Protein AF-A0A947C934-F1 (afdb_monomer_lite)

Foldseek 3Di:
DVVVVVVVVVVPDDPVVCVVCVVVVVVVVVVVVVVLCCCLVVVCVVVVHDPLLSVLQSCLQPVALVSSCVVCVVVVVNVSNVVSNVSSVVNVVVVVVVVVVVVVVVCVVVVD

Secondary structure (DSSP, 8-state):
-HHHHHHHHHHTS-HHHHHHHHHHHHHHHHHHHHHHHIIIIIIHHHTT--HHHHHHHHHHHHTHHHHHHHHHHHTT-GGGHHHHHHHHHHHHHHHHHHHHHHHHHHHHHTT-

Sequence (112 aa):
SFYLFFCAVGALINVRMAIVLSPILFVYVMIMMAVHFVTVYGIGRLLRLDIRVLTIASAAAKTGPPSVIALANVHGWRTLVLPGVAMGLLGYAVGNYLGFGAAYVMKAILGQ

pLDDT: mean 93.84, std 4.46, range [62.72, 97.31]

Structure (mmCIF, N/CA/C/O backbone):
data_AF-A0A947C934-F1
#
_entry.id   AF-A0A947C934-F1
#
loop_
_atom_site.group_PDB
_atom_site.id
_atom_site.type_symbol
_atom_site.label_atom_id
_atom_site.label_alt_id
_atom_site.label_comp_id
_atom_site.label_asym_id
_atom_site.label_entity_id
_atom_site.label_seq_id
_atom_site.pdbx_PDB_ins_code
_atom_site.Cartn_x
_atom_site.Cartn_y
_atom_site.Cartn_z
_atom_site.occupancy
_atom_site.B_iso_or_equiv
_atom_site.auth_seq_id
_atom_site.auth_comp_id
_atom_site.auth_asym_id
_atom_site.auth_atom_id
_atom_site.pdbx_PDB_model_num
ATOM 1 N N . SER A 1 1 ? 0.315 19.869 -4.497 1.00 73.56 1 SER A N 1
ATOM 2 C CA . SER A 1 1 ? 1.528 19.026 -4.566 1.00 73.56 1 SER A CA 1
ATOM 3 C C . SER A 1 1 ? 1.368 17.786 -5.446 1.00 73.56 1 SER A C 1
ATOM 5 O O . SER A 1 1 ? 2.153 17.649 -6.372 1.00 73.56 1 SER A O 1
ATOM 7 N N . PHE A 1 2 ? 0.354 16.923 -5.258 1.00 83.81 2 PHE A N 1
ATOM 8 C CA . PHE A 1 2 ? 0.183 15.711 -6.092 1.00 83.81 2 PHE A CA 1
ATOM 9 C C . PHE A 1 2 ? 0.045 15.971 -7.602 1.00 83.81 2 PHE A C 1
ATOM 11 O O . PHE A 1 2 ? 0.608 15.230 -8.396 1.00 83.81 2 PHE A O 1
ATOM 18 N N . TYR A 1 3 ? -0.629 17.049 -8.010 1.00 90.44 3 TYR A N 1
ATOM 19 C CA . TYR A 1 3 ? -0.746 17.403 -9.431 1.00 90.44 3 TYR A CA 1
ATOM 20 C C . TYR A 1 3 ? 0.610 17.671 -10.100 1.00 90.44 3 TYR A C 1
ATOM 22 O O . TYR A 1 3 ? 0.8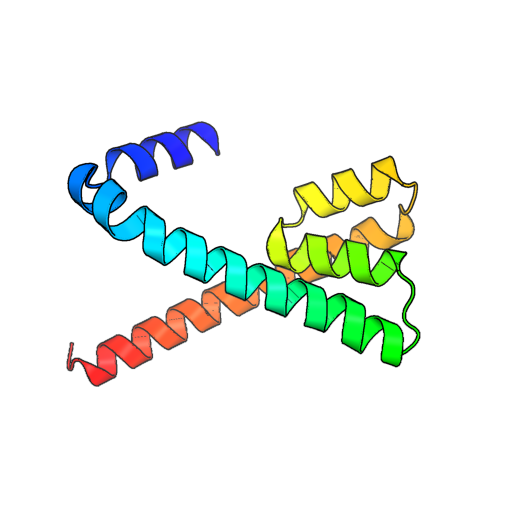46 17.214 -11.213 1.00 90.44 3 TYR A O 1
ATOM 30 N N . LEU A 1 4 ? 1.525 18.354 -9.403 1.00 93.44 4 LEU A N 1
ATOM 31 C CA . LEU A 1 4 ? 2.880 18.597 -9.905 1.00 93.44 4 LEU A CA 1
ATOM 32 C C . LEU A 1 4 ? 3.694 17.302 -9.963 1.00 93.44 4 LEU A C 1
ATOM 34 O O . LEU A 1 4 ? 4.423 17.090 -10.923 1.00 93.44 4 LEU A O 1
ATOM 38 N N . PHE A 1 5 ? 3.523 16.414 -8.980 1.00 90.44 5 PHE A N 1
ATOM 39 C CA . PHE A 1 5 ? 4.151 15.093 -8.987 1.00 90.44 5 PHE A CA 1
ATOM 40 C C . PHE A 1 5 ? 3.707 14.257 -10.195 1.00 90.44 5 PHE A C 1
ATOM 42 O O . PHE A 1 5 ? 4.554 13.759 -10.931 1.00 90.44 5 PHE A O 1
ATOM 49 N N . PHE A 1 6 ? 2.399 14.150 -10.451 1.00 90.12 6 PHE A N 1
ATOM 50 C CA . PHE A 1 6 ? 1.900 13.407 -11.611 1.00 90.12 6 PHE A CA 1
ATOM 51 C C . PHE A 1 6 ? 2.327 14.038 -12.938 1.00 90.12 6 PHE A C 1
ATOM 53 O O . PHE A 1 6 ? 2.667 13.308 -13.864 1.00 90.12 6 PHE A O 1
ATOM 60 N N . CYS A 1 7 ? 2.375 15.371 -13.017 1.00 93.50 7 CYS A N 1
ATOM 61 C CA . CYS A 1 7 ? 2.901 16.075 -14.185 1.00 93.50 7 CYS A CA 1
ATOM 62 C C . CYS A 1 7 ? 4.382 15.737 -14.428 1.00 93.50 7 CYS A C 1
ATOM 64 O O . CYS A 1 7 ? 4.747 15.359 -15.537 1.00 93.50 7 CYS A O 1
ATOM 66 N N . ALA A 1 8 ? 5.220 15.786 -13.388 1.00 94.44 8 ALA A N 1
ATOM 67 C CA . ALA A 1 8 ? 6.642 15.462 -13.490 1.00 94.44 8 ALA A CA 1
ATOM 68 C C . ALA A 1 8 ? 6.880 13.994 -13.883 1.00 94.44 8 ALA A C 1
ATOM 70 O O . ALA A 1 8 ? 7.645 13.724 -14.804 1.00 94.44 8 ALA A O 1
ATOM 71 N N . VAL A 1 9 ? 6.193 13.042 -13.242 1.00 91.69 9 VAL A N 1
A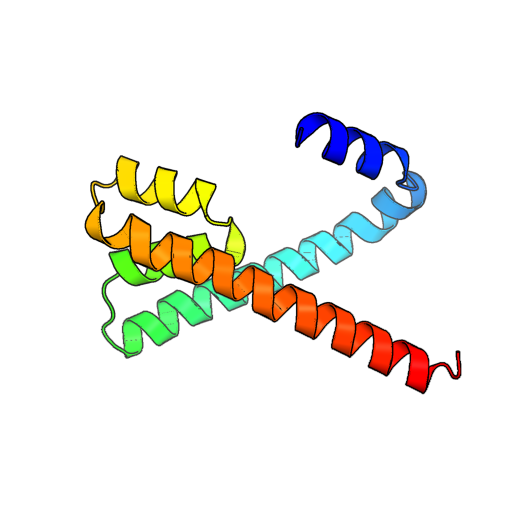TOM 72 C CA . VAL A 1 9 ? 6.291 11.612 -13.591 1.00 91.69 9 VAL A CA 1
ATOM 73 C C . VAL A 1 9 ? 5.801 11.357 -15.018 1.00 91.69 9 VAL A C 1
ATOM 75 O O . VAL A 1 9 ? 6.430 10.602 -15.755 1.00 91.69 9 VAL A O 1
ATOM 78 N N . GLY A 1 10 ? 4.713 12.013 -15.430 1.00 90.25 10 GLY A N 1
ATOM 79 C CA . GLY A 1 10 ? 4.205 11.935 -16.798 1.00 90.25 10 GLY A CA 1
ATOM 80 C C . GLY A 1 10 ? 5.195 12.488 -17.823 1.00 90.25 10 GLY A C 1
ATOM 81 O O . GLY A 1 10 ? 5.408 11.863 -18.857 1.00 90.25 10 GLY A O 1
ATOM 82 N N . ALA A 1 11 ? 5.855 13.608 -17.517 1.00 92.94 11 ALA A N 1
ATOM 83 C CA . ALA A 1 11 ? 6.869 14.209 -18.383 1.00 92.94 11 ALA A CA 1
ATOM 84 C C . ALA A 1 11 ? 8.120 13.324 -18.557 1.00 92.94 11 ALA A C 1
ATOM 86 O O . ALA A 1 11 ? 8.783 13.406 -19.587 1.00 92.94 11 ALA A O 1
ATOM 87 N N . LEU A 1 12 ? 8.430 12.461 -17.582 1.00 93.06 12 LEU A N 1
ATOM 88 C CA . LEU A 1 12 ? 9.549 11.512 -17.641 1.00 93.06 12 LEU A CA 1
ATOM 89 C C . LEU A 1 12 ? 9.231 10.233 -18.440 1.00 93.06 12 LEU A C 1
ATOM 91 O O . LEU A 1 12 ? 10.126 9.415 -18.661 1.00 93.06 12 LEU A O 1
ATOM 95 N N . ILE A 1 13 ? 7.977 10.017 -18.857 1.00 91.62 13 ILE A N 1
ATOM 96 C CA . ILE A 1 13 ? 7.563 8.760 -19.484 1.00 91.62 13 ILE A CA 1
ATOM 97 C C . ILE A 1 13 ? 7.914 8.717 -20.979 1.00 91.62 13 ILE A C 1
ATOM 99 O O . ILE A 1 13 ? 7.704 9.669 -21.729 1.00 91.62 13 ILE A O 1
ATOM 103 N N . ASN A 1 14 ? 8.377 7.560 -21.457 1.00 92.44 14 ASN A N 1
ATOM 104 C CA . ASN A 1 14 ? 8.476 7.304 -22.891 1.00 92.44 14 ASN A CA 1
ATOM 105 C C . ASN A 1 14 ? 7.103 6.871 -23.428 1.00 92.44 14 ASN A C 1
ATOM 107 O O . ASN A 1 14 ? 6.686 5.732 -23.217 1.00 92.44 14 ASN A O 1
ATOM 111 N N . VAL A 1 15 ? 6.416 7.767 -24.144 1.00 91.50 15 VAL A N 1
ATOM 112 C CA . VAL A 1 15 ? 5.042 7.547 -24.642 1.00 91.50 15 VAL A CA 1
ATOM 113 C C . VAL A 1 15 ? 4.929 6.295 -25.516 1.00 91.50 15 VAL A C 1
ATOM 115 O O . VAL A 1 15 ? 3.985 5.521 -25.366 1.00 91.50 15 VAL A O 1
ATOM 118 N N . ARG A 1 16 ? 5.905 6.047 -26.399 1.00 93.06 16 ARG A N 1
ATOM 119 C CA . ARG A 1 16 ? 5.899 4.863 -27.271 1.00 93.06 16 ARG A CA 1
ATOM 120 C C . ARG A 1 16 ? 5.982 3.580 -26.445 1.00 93.06 16 ARG A C 1
ATOM 122 O O . ARG A 1 16 ? 5.208 2.656 -26.676 1.00 93.06 16 ARG A O 1
ATOM 129 N N . MET A 1 17 ? 6.907 3.523 -25.489 1.00 92.12 17 MET A N 1
ATOM 130 C CA . MET A 1 17 ? 7.091 2.342 -24.642 1.00 92.12 17 MET A CA 1
ATOM 131 C C . MET A 1 17 ? 5.901 2.128 -23.703 1.00 92.12 17 MET A C 1
ATOM 133 O O . MET A 1 17 ? 5.482 0.989 -23.506 1.00 92.12 17 MET A O 1
ATOM 137 N N . ALA A 1 18 ? 5.314 3.215 -23.196 1.00 89.56 18 ALA A N 1
ATOM 138 C CA . ALA A 1 18 ? 4.091 3.167 -22.408 1.00 89.56 18 ALA A CA 1
ATOM 139 C C . ALA A 1 18 ? 2.962 2.498 -23.201 1.00 89.56 18 ALA A C 1
ATOM 141 O O . ALA A 1 18 ? 2.431 1.503 -22.738 1.00 89.56 1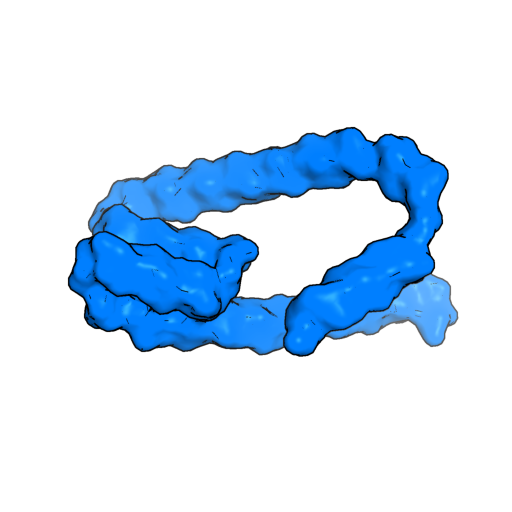8 ALA A O 1
ATOM 142 N N . ILE A 1 19 ? 2.668 2.937 -24.428 1.00 93.81 19 ILE A N 1
ATOM 143 C CA . ILE A 1 19 ? 1.583 2.351 -25.240 1.00 93.81 19 ILE A CA 1
ATOM 144 C C . ILE A 1 19 ? 1.789 0.848 -25.486 1.00 93.81 19 ILE A C 1
ATOM 146 O O . ILE A 1 19 ? 0.828 0.084 -25.443 1.00 93.81 19 ILE A O 1
ATOM 150 N N . VAL A 1 20 ? 3.031 0.413 -25.712 1.00 95.00 20 VAL A N 1
ATOM 151 C CA . VAL A 1 20 ? 3.342 -1.001 -25.973 1.00 95.00 20 VAL A CA 1
ATOM 152 C C . VAL A 1 20 ? 3.227 -1.861 -24.707 1.00 95.00 20 VAL A C 1
ATOM 154 O O . VAL A 1 20 ? 2.716 -2.976 -24.774 1.00 95.00 20 VAL A O 1
ATOM 157 N N . LEU A 1 21 ? 3.676 -1.362 -23.551 1.00 94.06 21 LEU A N 1
ATOM 158 C CA . LEU A 1 21 ? 3.684 -2.123 -22.292 1.00 94.06 21 LEU A CA 1
ATOM 159 C C . LEU A 1 21 ? 2.395 -1.976 -21.472 1.00 94.06 21 LEU A C 1
ATOM 161 O O . LEU A 1 21 ? 2.066 -2.856 -20.677 1.00 94.06 21 LEU A O 1
ATOM 165 N N . SER A 1 22 ? 1.646 -0.888 -21.646 1.00 92.88 22 SER A N 1
ATOM 166 C CA . SER A 1 22 ? 0.425 -0.606 -20.888 1.00 92.88 22 SER A CA 1
ATOM 167 C C . SER A 1 22 ? -0.599 -1.744 -20.926 1.00 92.88 22 SER A C 1
ATOM 169 O O . SER A 1 22 ? -1.127 -2.043 -19.858 1.00 92.88 22 SER A O 1
ATOM 171 N N . PRO A 1 23 ? -0.876 -2.423 -22.060 1.00 94.38 23 PRO A N 1
ATOM 172 C CA . PRO A 1 23 ? -1.856 -3.508 -22.091 1.00 94.38 23 PRO A CA 1
ATOM 173 C C . PRO A 1 23 ? -1.498 -4.665 -21.155 1.00 94.38 23 PRO A C 1
ATOM 175 O O . PRO A 1 23 ? -2.333 -5.100 -20.364 1.00 94.38 23 PRO A O 1
ATOM 178 N N . ILE A 1 24 ? -0.247 -5.135 -21.190 1.00 95.44 24 ILE A N 1
ATOM 179 C CA . ILE A 1 24 ? 0.179 -6.255 -20.342 1.00 95.44 24 ILE A CA 1
ATOM 180 C C . ILE A 1 24 ? 0.253 -5.844 -18.868 1.00 95.44 24 ILE A C 1
ATOM 182 O O . ILE A 1 24 ? -0.187 -6.593 -17.996 1.00 95.44 24 ILE A O 1
ATOM 186 N N . LEU A 1 25 ? 0.720 -4.625 -18.581 1.00 94.50 25 LEU A N 1
ATOM 187 C CA . LEU A 1 25 ? 0.734 -4.083 -17.221 1.00 94.50 25 LEU A CA 1
ATOM 188 C C . LEU A 1 25 ? -0.685 -3.908 -16.668 1.00 94.50 25 LEU A C 1
ATOM 190 O O . LEU A 1 25 ? -0.924 -4.180 -15.493 1.00 94.50 25 LEU A O 1
ATOM 194 N N . PHE A 1 26 ? -1.637 -3.503 -17.506 1.00 94.88 26 PHE A N 1
ATOM 195 C CA . PHE A 1 26 ? -3.036 -3.370 -17.117 1.00 94.88 26 PHE A CA 1
ATOM 196 C C . PHE A 1 26 ? -3.640 -4.723 -16.734 1.00 94.88 26 PHE A C 1
ATOM 198 O O . PHE A 1 26 ? -4.243 -4.841 -15.667 1.00 94.88 26 PHE A O 1
ATOM 205 N N . VAL A 1 27 ? -3.418 -5.760 -17.550 1.00 96.81 27 VAL A N 1
ATOM 206 C CA . VAL A 1 27 ? -3.856 -7.132 -17.238 1.00 96.81 27 VAL A CA 1
ATOM 207 C C . VAL A 1 27 ? -3.206 -7.631 -15.948 1.00 96.81 27 VAL A C 1
ATOM 209 O O . VAL A 1 27 ? -3.897 -8.157 -15.078 1.00 96.81 27 VAL A O 1
ATOM 212 N N . TYR A 1 28 ? -1.903 -7.407 -15.775 1.00 96.12 28 TYR A N 1
ATOM 213 C CA . TYR A 1 28 ? -1.193 -7.777 -14.552 1.00 96.12 28 TYR A CA 1
ATOM 214 C C . TYR A 1 28 ? -1.810 -7.128 -13.303 1.00 96.12 28 TYR A C 1
ATOM 216 O O . TYR A 1 28 ? -2.122 -7.814 -12.327 1.00 96.12 28 TYR A O 1
ATOM 224 N N . VAL A 1 29 ? -2.057 -5.815 -13.339 1.00 95.00 29 VAL A N 1
ATOM 225 C CA . VAL A 1 29 ? -2.678 -5.093 -12.218 1.00 95.00 29 VAL A CA 1
ATOM 226 C C . VAL A 1 29 ? -4.114 -5.563 -11.977 1.00 95.00 29 VAL A C 1
ATOM 228 O O . VAL A 1 29 ? -4.520 -5.672 -10.818 1.00 95.00 29 VAL A O 1
ATOM 231 N N . MET A 1 30 ? -4.869 -5.873 -13.033 1.00 96.19 30 MET A N 1
ATOM 232 C CA . MET A 1 30 ? -6.223 -6.418 -12.918 1.00 96.19 30 MET A CA 1
ATOM 233 C C . MET A 1 30 ? -6.219 -7.762 -12.180 1.00 96.19 30 MET A C 1
ATOM 235 O O . MET A 1 30 ? -6.985 -7.929 -11.232 1.00 96.19 30 MET A O 1
ATOM 239 N N . ILE A 1 31 ? -5.326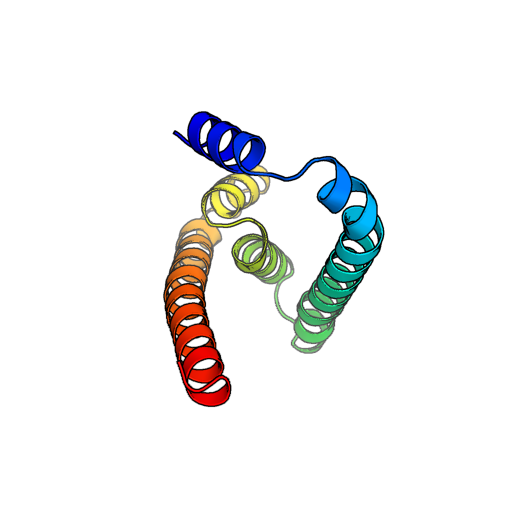 -8.684 -12.556 1.00 97.31 31 ILE A N 1
ATOM 240 C CA . ILE A 1 31 ? -5.185 -9.991 -11.896 1.00 97.31 31 ILE A CA 1
ATOM 241 C C . ILE A 1 31 ? -4.804 -9.802 -10.427 1.00 97.31 31 ILE A C 1
ATOM 243 O O . ILE A 1 31 ? -5.464 -10.353 -9.548 1.00 97.31 31 ILE A O 1
ATOM 247 N N . MET A 1 32 ? -3.794 -8.975 -10.145 1.00 96.06 32 MET A N 1
ATOM 248 C CA . MET A 1 32 ? -3.374 -8.671 -8.773 1.00 96.06 32 MET A CA 1
ATOM 249 C C . MET A 1 32 ? -4.534 -8.122 -7.934 1.00 96.06 32 MET A C 1
ATOM 251 O O . MET A 1 32 ? -4.706 -8.500 -6.776 1.00 96.06 32 MET A O 1
ATOM 255 N N . MET A 1 33 ? -5.358 -7.249 -8.518 1.00 95.25 33 MET A N 1
ATOM 256 C CA . MET A 1 33 ? -6.506 -6.675 -7.825 1.00 95.25 33 MET A CA 1
ATOM 257 C C . MET A 1 33 ? -7.624 -7.703 -7.606 1.00 95.25 33 MET A C 1
ATOM 259 O O . MET A 1 33 ? -8.205 -7.735 -6.523 1.00 95.25 33 MET A O 1
ATOM 263 N N . ALA A 1 34 ? -7.884 -8.581 -8.577 1.00 96.00 34 ALA A N 1
ATOM 264 C CA . ALA A 1 34 ? -8.836 -9.678 -8.428 1.00 96.00 34 ALA A CA 1
ATOM 265 C C . ALA A 1 34 ? -8.410 -10.643 -7.311 1.00 96.00 34 ALA A C 1
ATOM 267 O O . ALA A 1 34 ? -9.205 -10.938 -6.420 1.00 96.00 34 ALA A O 1
ATOM 268 N N . VAL A 1 35 ? -7.141 -11.065 -7.303 1.00 97.06 35 VAL A N 1
ATOM 269 C CA . VAL A 1 35 ? -6.577 -11.926 -6.251 1.00 97.06 35 VAL A CA 1
ATOM 270 C C . VAL A 1 35 ? -6.679 -11.252 -4.885 1.00 97.06 35 VAL A C 1
ATOM 272 O O . VAL A 1 35 ? -7.110 -11.893 -3.929 1.00 97.06 35 VAL A O 1
ATOM 275 N N . HIS A 1 36 ? -6.359 -9.959 -4.782 1.00 96.00 36 HIS A N 1
ATOM 276 C CA . HIS A 1 36 ? -6.524 -9.191 -3.544 1.00 96.00 36 HIS A CA 1
ATOM 277 C C . HIS A 1 36 ? -7.970 -9.217 -3.041 1.00 96.00 36 HIS A C 1
ATOM 279 O O . HIS A 1 36 ? -8.208 -9.562 -1.886 1.00 96.00 36 HIS A O 1
ATOM 285 N N . PHE A 1 37 ? -8.947 -8.913 -3.903 1.00 95.19 37 PHE A N 1
ATOM 286 C CA . PHE A 1 37 ? -10.361 -8.929 -3.521 1.00 95.19 37 PHE A CA 1
ATOM 287 C C . PHE A 1 37 ? -10.823 -10.320 -3.083 1.00 95.19 37 PHE A C 1
ATOM 289 O O . PHE A 1 37 ? -11.436 -10.453 -2.023 1.00 95.19 37 PHE A O 1
ATOM 296 N N . VAL A 1 38 ? -10.485 -11.359 -3.848 1.00 96.06 38 VAL A N 1
ATOM 297 C CA . VAL A 1 38 ? -10.810 -12.750 -3.502 1.00 96.06 38 VAL A CA 1
ATOM 298 C C . VAL A 1 38 ? -10.178 -13.138 -2.167 1.00 96.06 38 VAL A C 1
ATOM 300 O O . VAL A 1 38 ? -10.836 -13.756 -1.338 1.00 96.06 38 VAL A O 1
ATOM 303 N N . THR A 1 39 ? -8.937 -12.734 -1.917 1.00 95.69 39 THR A N 1
ATOM 304 C CA . THR A 1 39 ? -8.220 -13.071 -0.683 1.00 95.69 39 THR A CA 1
ATOM 305 C C . THR A 1 39 ? -8.820 -12.342 0.516 1.00 95.69 39 THR A C 1
ATOM 307 O O . THR A 1 39 ? -9.220 -12.983 1.485 1.00 95.69 39 THR A O 1
ATOM 310 N N . VAL A 1 40 ? -8.950 -11.015 0.452 1.00 96.06 40 VAL A N 1
ATOM 311 C CA . VAL A 1 40 ? -9.443 -10.203 1.576 1.00 96.06 40 VAL A CA 1
ATOM 312 C C . VAL A 1 40 ? -10.888 -10.550 1.912 1.00 96.06 40 VAL A C 1
ATOM 314 O O . VAL A 1 40 ? -11.202 -10.804 3.074 1.00 96.06 40 VAL A O 1
ATOM 317 N N . TYR A 1 41 ? -11.773 -10.601 0.915 1.00 95.88 41 TYR A N 1
ATOM 318 C CA . TYR A 1 41 ? -13.185 -10.878 1.164 1.00 95.88 41 TYR A CA 1
ATOM 319 C C . TYR A 1 41 ? -13.456 -12.371 1.347 1.00 95.88 41 TYR A C 1
ATOM 321 O O . TYR A 1 41 ? -14.258 -12.723 2.205 1.00 95.88 41 TYR A O 1
ATOM 329 N N . GLY A 1 42 ? -12.779 -13.256 0.613 1.00 95.25 42 GLY A N 1
ATOM 330 C CA . GLY A 1 42 ? -12.951 -14.705 0.739 1.00 95.25 42 GLY A CA 1
ATOM 331 C C . GLY A 1 42 ? -12.435 -15.237 2.074 1.00 95.25 42 GLY A C 1
ATOM 332 O O . GLY A 1 42 ? -13.209 -15.804 2.848 1.00 95.25 42 GLY A O 1
ATOM 333 N N . ILE A 1 43 ? -11.159 -14.994 2.396 1.00 94.62 43 ILE A N 1
ATOM 334 C CA . ILE A 1 43 ? -10.579 -15.423 3.680 1.00 94.62 43 ILE A CA 1
ATOM 335 C C . ILE A 1 43 ? -11.235 -14.661 4.831 1.00 94.62 43 ILE A C 1
ATOM 337 O O . ILE A 1 43 ? -11.607 -15.259 5.838 1.00 94.62 43 ILE A O 1
ATOM 341 N N . GLY A 1 44 ? -11.456 -13.354 4.672 1.00 94.62 44 GLY A N 1
ATOM 342 C CA . GLY A 1 44 ? -12.128 -12.549 5.687 1.00 94.62 44 GLY A CA 1
ATOM 343 C C . GLY A 1 44 ? -13.528 -13.059 6.024 1.00 94.62 44 GLY A C 1
ATOM 344 O O . GLY A 1 44 ? -13.902 -13.116 7.197 1.00 94.62 44 GLY A O 1
ATOM 345 N N . ARG A 1 45 ? -14.288 -13.504 5.016 1.00 92.75 45 ARG A N 1
ATOM 346 C CA . ARG A 1 45 ? -15.606 -14.113 5.220 1.00 92.75 45 ARG A CA 1
ATOM 347 C C . ARG A 1 45 ? -15.511 -15.478 5.895 1.00 92.75 45 ARG A C 1
ATOM 349 O O . ARG A 1 45 ? -16.330 -15.752 6.771 1.00 92.75 45 ARG A O 1
ATOM 356 N N . LEU A 1 46 ? -14.522 -16.300 5.537 1.00 94.44 46 LEU A N 1
ATOM 357 C CA . LEU A 1 46 ? -14.275 -17.595 6.182 1.00 94.44 46 LEU A CA 1
ATOM 358 C C . LEU A 1 46 ? -13.973 -17.429 7.680 1.00 94.44 46 LEU A C 1
ATOM 360 O O . LEU A 1 46 ? -14.499 -18.171 8.506 1.00 94.44 46 LEU A O 1
ATOM 364 N N . LEU A 1 47 ? -13.208 -16.394 8.030 1.00 96.00 47 LEU A N 1
ATOM 365 C CA . LEU A 1 47 ? -12.897 -16.011 9.410 1.00 96.00 47 LEU A CA 1
ATOM 366 C C . LEU A 1 47 ? -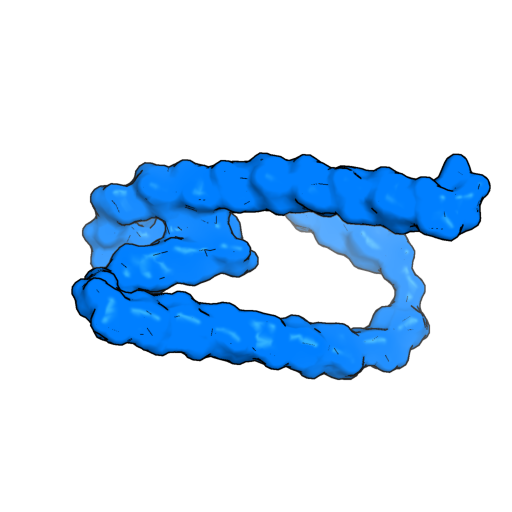14.030 -15.239 10.112 1.00 96.00 47 LEU A C 1
ATOM 368 O O . LEU A 1 47 ? -13.857 -14.797 11.245 1.00 96.00 47 LEU A O 1
ATOM 372 N N . ARG A 1 48 ? -15.193 -15.076 9.461 1.00 95.56 48 ARG A N 1
ATOM 373 C CA . ARG A 1 48 ? -16.371 -14.355 9.977 1.00 95.56 48 ARG A CA 1
ATOM 374 C C . ARG A 1 48 ? -16.075 -12.908 10.397 1.00 95.56 48 ARG A C 1
ATOM 376 O O . ARG A 1 48 ? -16.698 -12.389 11.321 1.00 95.56 48 ARG A O 1
ATOM 383 N N . LEU A 1 49 ? -15.146 -12.248 9.708 1.00 95.19 49 LEU A N 1
ATOM 384 C CA . LEU A 1 49 ? -14.818 -10.848 9.961 1.00 95.19 49 LEU A CA 1
ATOM 385 C C . LEU A 1 49 ? -15.927 -9.914 9.464 1.00 95.19 49 LEU A C 1
ATOM 387 O O . LEU A 1 49 ? -16.628 -10.190 8.486 1.00 95.19 49 LEU A O 1
ATOM 391 N N . ASP A 1 50 ? -16.063 -8.777 10.145 1.00 95.56 50 ASP A N 1
ATOM 392 C CA . ASP A 1 50 ? -17.016 -7.736 9.775 1.00 95.56 50 ASP A CA 1
ATOM 393 C C . ASP A 1 50 ? -16.640 -7.123 8.417 1.00 95.56 50 ASP A C 1
ATOM 395 O O . ASP A 1 50 ? -15.509 -6.682 8.194 1.00 95.56 50 ASP A O 1
ATOM 399 N N . ILE A 1 51 ? -17.619 -7.042 7.516 1.00 94.62 51 ILE A N 1
ATOM 400 C CA . ILE A 1 51 ? -17.469 -6.452 6.185 1.00 94.62 51 ILE A CA 1
ATOM 401 C C . ILE A 1 51 ? -16.975 -5.000 6.232 1.00 94.62 51 ILE A C 1
ATOM 403 O O . ILE A 1 51 ? -16.239 -4.572 5.341 1.00 94.62 51 ILE A O 1
ATOM 407 N N . ARG A 1 52 ? -17.322 -4.252 7.287 1.00 96.12 52 ARG A N 1
ATOM 408 C CA . ARG A 1 52 ? -16.860 -2.877 7.520 1.00 96.12 52 ARG A CA 1
ATOM 409 C C . ARG A 1 52 ? -15.347 -2.846 7.706 1.00 96.12 52 ARG A C 1
ATOM 411 O O . ARG A 1 52 ? -14.659 -2.051 7.071 1.00 96.12 52 ARG A O 1
ATOM 418 N N . VAL A 1 53 ? -14.825 -3.769 8.515 1.00 95.56 53 VAL A N 1
ATOM 419 C CA . VAL A 1 53 ? -13.386 -3.916 8.768 1.00 95.56 53 VAL A CA 1
ATOM 420 C C . VAL A 1 53 ? -12.670 -4.379 7.504 1.00 95.56 53 VAL A C 1
ATOM 422 O O . VAL A 1 53 ? -11.657 -3.791 7.143 1.00 95.56 53 VAL A O 1
ATOM 425 N N . LEU A 1 54 ? -13.221 -5.363 6.784 1.00 96.38 54 LEU A N 1
ATOM 426 C CA . LEU A 1 54 ? -12.638 -5.860 5.530 1.00 96.38 54 LEU A CA 1
ATOM 427 C C . LEU A 1 54 ? -12.549 -4.773 4.455 1.00 96.38 54 LEU A C 1
ATOM 429 O O . LEU A 1 54 ? -11.531 -4.648 3.777 1.00 96.38 54 LEU A O 1
ATOM 433 N N . THR A 1 55 ? -13.589 -3.951 4.328 1.00 95.50 55 THR A N 1
ATOM 434 C CA . THR A 1 55 ? -13.626 -2.873 3.333 1.00 95.50 55 THR A CA 1
ATOM 435 C C . THR A 1 55 ? -12.644 -1.759 3.695 1.00 95.50 55 THR A C 1
ATOM 437 O O . THR A 1 55 ? -11.899 -1.300 2.829 1.00 95.50 55 THR A O 1
ATOM 440 N N . ILE A 1 56 ? -12.563 -1.373 4.974 1.00 96.44 56 ILE A N 1
ATOM 441 C CA . ILE A 1 56 ? -11.570 -0.397 5.444 1.00 96.44 56 ILE A CA 1
ATOM 442 C C . ILE A 1 56 ? -10.143 -0.932 5.279 1.00 96.44 56 ILE A C 1
ATOM 444 O O . ILE A 1 56 ? -9.277 -0.202 4.802 1.00 96.44 56 ILE A O 1
ATOM 448 N N . ALA A 1 57 ? -9.899 -2.204 5.598 1.00 94.19 57 ALA A N 1
ATOM 449 C CA . ALA A 1 57 ? -8.598 -2.842 5.415 1.00 94.19 57 ALA A CA 1
ATOM 450 C C . ALA A 1 57 ? -8.194 -2.899 3.932 1.00 94.19 57 ALA A C 1
ATOM 452 O O . ALA A 1 57 ? -7.057 -2.580 3.587 1.00 94.19 57 ALA A O 1
ATOM 453 N N . SER A 1 58 ? -9.133 -3.231 3.041 1.00 94.75 58 SER A N 1
ATOM 454 C CA . SER A 1 58 ? -8.894 -3.227 1.594 1.00 94.75 58 SER A CA 1
ATOM 455 C C . SER A 1 58 ? -8.570 -1.822 1.069 1.00 94.75 58 SER A C 1
ATOM 457 O O . SER A 1 58 ? -7.609 -1.646 0.316 1.00 94.75 58 SER A O 1
ATOM 459 N N . ALA A 1 59 ? -9.315 -0.804 1.517 1.00 94.44 59 ALA A N 1
ATOM 460 C CA . ALA A 1 59 ? -9.056 0.593 1.169 1.00 94.44 59 ALA A CA 1
ATOM 461 C C . ALA A 1 59 ? -7.690 1.074 1.688 1.00 94.44 59 ALA A C 1
ATOM 463 O O . ALA A 1 59 ? -6.959 1.744 0.955 1.00 94.44 59 ALA A O 1
ATOM 464 N N . ALA A 1 60 ? -7.312 0.687 2.911 1.00 94.75 60 ALA A N 1
ATOM 465 C CA . ALA A 1 60 ? -6.005 0.992 3.488 1.00 94.75 60 ALA A CA 1
ATOM 466 C C . ALA A 1 60 ? -4.860 0.367 2.677 1.00 94.75 60 ALA A C 1
ATOM 468 O O . ALA A 1 60 ? -3.846 1.023 2.454 1.00 94.75 60 ALA A O 1
ATOM 469 N N . ALA A 1 61 ? -5.044 -0.865 2.191 1.00 92.31 61 ALA A N 1
ATOM 470 C CA . ALA A 1 61 ? -4.038 -1.585 1.414 1.00 92.31 61 ALA A CA 1
ATOM 471 C C . ALA A 1 61 ? -3.842 -1.026 -0.007 1.00 92.31 61 ALA A C 1
ATOM 473 O O . ALA A 1 61 ? -2.716 -0.998 -0.501 1.00 92.31 61 ALA A O 1
ATOM 474 N N . LYS A 1 62 ? -4.918 -0.601 -0.686 1.00 90.50 62 LYS A N 1
ATOM 475 C CA . LYS A 1 62 ? -4.861 -0.253 -2.119 1.00 90.50 62 LYS A CA 1
ATOM 476 C C . LYS A 1 62 ? -4.865 1.247 -2.406 1.00 90.50 62 LYS A C 1
ATOM 478 O O . LYS A 1 62 ? -4.174 1.685 -3.323 1.00 90.50 62 LYS A O 1
ATOM 483 N N . THR A 1 63 ? -5.641 2.021 -1.652 1.00 84.50 63 THR A N 1
ATOM 484 C CA . THR A 1 63 ? -5.999 3.413 -1.988 1.00 84.50 63 THR A CA 1
ATOM 485 C C . THR A 1 63 ? -5.502 4.434 -0.957 1.00 84.50 63 THR A C 1
ATOM 487 O O . THR A 1 63 ? -5.632 5.641 -1.172 1.00 84.50 63 THR A O 1
ATOM 490 N N . GLY A 1 64 ? -4.921 3.962 0.147 1.00 85.38 64 GLY A N 1
ATOM 491 C CA . GLY A 1 64 ? -4.208 4.764 1.138 1.00 85.38 64 GLY A CA 1
ATOM 492 C C . GLY A 1 64 ? -5.087 5.507 2.159 1.00 85.38 64 GLY A C 1
ATOM 493 O O . GLY A 1 64 ? -6.320 5.501 2.070 1.00 85.38 64 GLY A O 1
ATOM 494 N N . PRO A 1 65 ? -4.457 6.189 3.138 1.00 90.62 65 PRO A N 1
ATOM 495 C CA . PRO A 1 65 ? -5.143 6.835 4.259 1.00 90.62 65 PRO A CA 1
ATOM 496 C C . PRO A 1 65 ? -6.234 7.861 3.897 1.00 90.62 65 PRO A C 1
ATOM 498 O O . PRO A 1 65 ? -7.282 7.839 4.545 1.00 90.62 65 PRO A O 1
ATOM 501 N N . PRO A 1 66 ? -6.076 8.729 2.872 1.00 91.56 66 PRO A N 1
ATOM 502 C CA . PRO A 1 66 ? -7.127 9.684 2.507 1.00 91.56 66 PRO A CA 1
ATOM 503 C C . PRO A 1 66 ? -8.431 8.991 2.095 1.00 91.56 66 PRO A C 1
ATOM 505 O O . PRO A 1 66 ? -9.520 9.403 2.494 1.00 91.56 66 PRO A O 1
ATOM 508 N N . SER A 1 67 ? -8.311 7.892 1.349 1.00 91.38 67 SER A N 1
ATOM 509 C CA . SER A 1 67 ? -9.449 7.098 0.887 1.00 91.38 67 SER A CA 1
ATOM 510 C C . SER A 1 67 ? -10.146 6.380 2.040 1.00 91.38 67 SER A C 1
ATOM 512 O O . SER A 1 67 ? -11.371 6.300 2.054 1.00 91.38 67 SER A O 1
ATOM 514 N N . VAL A 1 68 ? -9.388 5.908 3.037 1.00 95.06 68 VAL A N 1
ATOM 515 C CA . VAL A 1 68 ? -9.943 5.318 4.267 1.00 95.06 68 VAL A CA 1
ATOM 516 C C . VAL A 1 68 ? -10.805 6.328 5.021 1.00 95.06 68 VAL A C 1
ATOM 518 O O . VAL A 1 68 ? -11.924 5.998 5.409 1.00 95.06 68 VAL A O 1
ATOM 521 N N . ILE A 1 69 ? -10.312 7.558 5.201 1.00 95.88 69 ILE A N 1
ATOM 522 C CA . ILE A 1 69 ? -11.055 8.628 5.885 1.00 95.88 69 ILE A CA 1
ATOM 523 C C . ILE A 1 69 ? -12.351 8.933 5.130 1.00 95.88 69 ILE A C 1
ATOM 525 O O . ILE A 1 69 ? -13.421 8.995 5.739 1.00 95.88 69 ILE A O 1
ATOM 529 N N . ALA A 1 70 ? -12.266 9.097 3.807 1.00 95.50 70 ALA A N 1
ATOM 530 C CA . ALA A 1 70 ? -13.428 9.367 2.968 1.00 95.50 70 ALA A CA 1
ATOM 531 C C . ALA A 1 70 ? -14.470 8.240 3.071 1.00 95.50 70 ALA A C 1
ATOM 533 O O . ALA A 1 70 ? -15.634 8.502 3.375 1.00 95.50 70 ALA A O 1
ATOM 534 N N . LEU A 1 71 ? -14.040 6.988 2.897 1.00 96.12 71 LEU A N 1
ATOM 535 C CA . LEU A 1 71 ? -14.911 5.815 2.918 1.00 96.12 71 LEU A CA 1
ATOM 536 C C . LEU A 1 71 ? -15.591 5.623 4.279 1.00 96.12 71 LEU A C 1
ATOM 538 O O . LEU A 1 71 ? -16.803 5.419 4.351 1.00 96.12 71 LEU A O 1
ATOM 542 N N . ALA A 1 72 ? -14.824 5.724 5.364 1.00 96.19 72 ALA A N 1
ATOM 543 C CA . ALA A 1 72 ? -15.353 5.601 6.715 1.00 96.19 72 ALA A CA 1
ATOM 544 C C . ALA A 1 72 ? -16.382 6.696 7.029 1.00 96.19 72 ALA A C 1
ATOM 546 O O . ALA A 1 72 ? -17.392 6.417 7.670 1.00 96.19 72 ALA A O 1
ATOM 547 N N . ASN A 1 73 ? -16.164 7.929 6.564 1.00 95.38 73 ASN A N 1
ATOM 548 C CA . ASN A 1 73 ? -17.100 9.026 6.797 1.00 95.38 73 ASN A CA 1
ATOM 549 C C . ASN A 1 73 ? -18.401 8.869 6.003 1.00 95.38 73 ASN A C 1
ATOM 551 O O . ASN A 1 73 ? -19.468 9.063 6.583 1.00 95.38 73 ASN A O 1
ATOM 555 N N . VAL A 1 74 ? -18.325 8.474 4.726 1.00 96.50 74 VAL A N 1
ATOM 556 C CA . VAL A 1 74 ? -19.508 8.252 3.869 1.00 96.50 74 VAL A CA 1
ATOM 557 C C . VAL A 1 74 ? -20.432 7.181 4.451 1.00 96.50 74 VAL A C 1
ATOM 559 O O . VAL A 1 74 ? -21.650 7.331 4.402 1.00 96.50 74 VAL A O 1
ATOM 562 N N . HIS A 1 75 ? -19.872 6.130 5.054 1.00 94.88 75 HIS A N 1
ATOM 563 C CA . HIS A 1 75 ? -20.652 5.045 5.656 1.00 94.88 75 HIS A CA 1
ATOM 564 C C . HIS A 1 75 ? -20.873 5.176 7.174 1.00 94.88 75 HIS A C 1
ATOM 566 O O . HIS A 1 75 ? -21.452 4.282 7.792 1.00 94.88 75 HIS A O 1
ATOM 572 N N . GLY A 1 76 ? -20.416 6.265 7.801 1.00 95.94 76 GLY A N 1
ATOM 573 C CA . GLY A 1 76 ? -20.570 6.495 9.243 1.00 95.94 76 GLY A CA 1
ATOM 574 C C . GLY A 1 76 ? -19.701 5.603 10.145 1.00 95.94 76 GLY A C 1
ATOM 575 O O . GLY A 1 76 ? -19.916 5.553 11.355 1.00 95.94 76 GLY A O 1
ATOM 576 N N . TRP A 1 77 ? -18.689 4.919 9.611 1.00 97.12 77 TRP A N 1
ATOM 577 C CA . TRP A 1 77 ? -17.784 4.023 10.346 1.00 97.12 77 TRP A CA 1
ATOM 578 C C . TRP A 1 77 ? -16.610 4.771 10.991 1.00 97.12 77 TRP A C 1
ATOM 580 O O . TRP A 1 77 ? -15.448 4.392 10.843 1.00 97.12 77 TRP A O 1
ATOM 590 N N . ARG A 1 78 ? -16.898 5.855 11.718 1.00 94.25 78 ARG A N 1
ATOM 591 C CA . ARG A 1 78 ? -15.870 6.757 12.274 1.00 94.25 78 ARG A CA 1
ATOM 592 C C . ARG A 1 78 ? -14.868 6.057 13.198 1.00 94.25 78 ARG A C 1
ATOM 594 O O . ARG A 1 78 ? -13.700 6.432 13.227 1.00 94.25 78 ARG A O 1
ATOM 601 N N . THR A 1 79 ? -15.297 5.004 13.893 1.00 96.75 79 THR A N 1
ATOM 602 C CA . THR A 1 79 ? -14.436 4.176 14.755 1.00 96.75 79 THR A CA 1
ATOM 603 C C . THR A 1 79 ? -13.337 3.442 13.983 1.00 96.75 79 THR A C 1
ATOM 605 O O . THR A 1 79 ? -12.314 3.096 14.567 1.00 96.75 79 THR A O 1
ATOM 608 N N . LEU A 1 80 ? -13.510 3.239 12.672 1.00 96.31 80 LEU A N 1
ATOM 609 C CA . LEU A 1 80 ? -12.546 2.557 11.809 1.00 96.31 80 LEU A CA 1
ATOM 610 C C . LEU A 1 80 ? -11.552 3.510 11.125 1.00 96.31 80 LEU A C 1
ATOM 612 O O . LE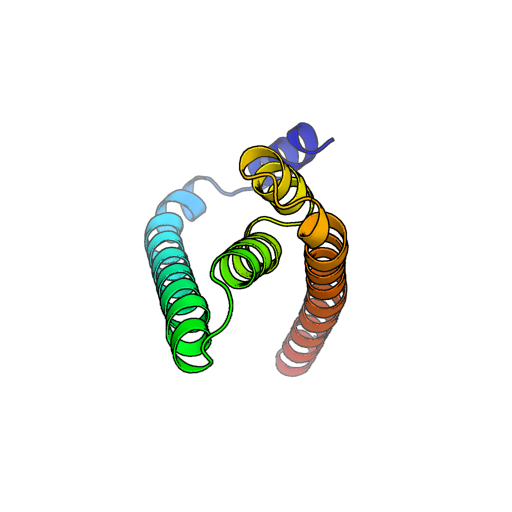U A 1 80 ? -10.598 3.039 10.507 1.00 96.31 80 LEU A O 1
ATOM 616 N N . VAL A 1 81 ? -11.726 4.832 11.257 1.00 96.50 81 VAL A N 1
ATOM 617 C CA . VAL A 1 81 ? -10.828 5.829 10.645 1.00 96.50 81 VAL A CA 1
ATOM 618 C C . VAL A 1 81 ? -9.411 5.686 11.190 1.00 96.50 81 VAL A C 1
ATOM 620 O O . VAL A 1 81 ? -8.476 5.481 10.422 1.00 96.50 81 VAL A O 1
ATOM 623 N N . LEU A 1 82 ? -9.258 5.769 12.514 1.00 96.69 82 LEU A N 1
ATOM 624 C CA . LEU A 1 82 ? -7.956 5.701 13.172 1.00 96.69 82 LEU A CA 1
ATOM 625 C C . LEU A 1 82 ? -7.216 4.385 12.872 1.00 96.69 82 LEU A C 1
ATOM 627 O O . LEU A 1 82 ? -6.091 4.460 12.374 1.00 96.69 82 LEU A O 1
ATOM 631 N N . PRO A 1 83 ? -7.808 3.192 13.101 1.00 95.56 83 PRO A N 1
ATOM 632 C CA . PRO A 1 83 ? -7.112 1.944 12.807 1.00 95.56 83 PRO A CA 1
ATOM 633 C C . PRO A 1 83 ? -6.835 1.775 11.308 1.00 95.56 83 PRO A C 1
ATOM 635 O O . PRO A 1 83 ? -5.755 1.322 10.944 1.00 95.56 83 PRO A O 1
ATOM 638 N N . GLY A 1 84 ? -7.749 2.181 10.420 1.00 96.12 84 GLY A N 1
ATOM 639 C CA . GLY A 1 84 ? -7.531 2.067 8.978 1.00 96.12 84 GLY A CA 1
ATOM 640 C C . GLY A 1 84 ? -6.413 2.982 8.459 1.00 96.12 84 GLY A C 1
ATOM 641 O O . GLY A 1 84 ? -5.579 2.546 7.666 1.00 96.12 84 GLY A O 1
ATOM 642 N N . VAL A 1 85 ? -6.347 4.229 8.936 1.00 96.69 85 VAL A N 1
ATOM 643 C CA . VAL A 1 85 ? -5.261 5.171 8.608 1.00 96.69 85 VAL A CA 1
ATOM 644 C C . VAL A 1 85 ? -3.926 4.658 9.138 1.00 96.69 85 VAL A C 1
ATOM 646 O O . VAL A 1 85 ? -2.947 4.649 8.392 1.00 96.69 85 VAL A O 1
ATOM 649 N N . ALA A 1 86 ? -3.891 4.190 10.389 1.00 96.75 86 ALA A N 1
ATOM 650 C CA . ALA A 1 86 ? -2.688 3.622 10.990 1.00 96.75 86 ALA A CA 1
ATOM 651 C C . ALA A 1 86 ? -2.171 2.430 10.173 1.00 96.75 86 ALA A C 1
ATOM 653 O O . ALA A 1 86 ? -1.000 2.409 9.802 1.00 96.75 86 ALA A O 1
ATOM 654 N N . MET A 1 87 ? -3.049 1.491 9.805 1.00 95.62 87 MET A N 1
ATOM 655 C CA . MET A 1 87 ? -2.678 0.347 8.968 1.00 95.62 87 MET A CA 1
ATOM 656 C C . MET A 1 87 ? -2.170 0.766 7.584 1.00 95.62 87 MET A C 1
ATOM 658 O O . MET A 1 87 ? -1.189 0.199 7.107 1.00 95.62 87 MET A O 1
ATOM 662 N N . GLY A 1 88 ? -2.778 1.778 6.957 1.00 94.31 88 GLY A N 1
ATOM 663 C CA . GLY A 1 88 ? -2.306 2.305 5.673 1.00 94.31 88 GLY A CA 1
ATOM 664 C C . GLY A 1 88 ? -0.900 2.909 5.763 1.00 94.31 88 GLY A C 1
ATOM 665 O O . GLY A 1 88 ? -0.042 2.618 4.931 1.00 94.31 88 GLY A O 1
ATOM 666 N N . LEU A 1 89 ? -0.632 3.707 6.800 1.00 95.38 89 LEU A N 1
ATOM 667 C CA . LEU A 1 89 ? 0.686 4.314 7.020 1.00 95.38 89 LEU A CA 1
ATOM 668 C C . LEU A 1 89 ? 1.756 3.277 7.378 1.00 95.38 89 LEU A C 1
ATOM 670 O O . LEU A 1 89 ? 2.868 3.344 6.855 1.00 95.38 89 LEU A O 1
ATOM 674 N N . LEU A 1 90 ? 1.420 2.301 8.224 1.00 95.50 90 LEU A N 1
ATOM 675 C CA . LEU A 1 90 ? 2.316 1.192 8.553 1.00 95.50 90 LEU A CA 1
ATOM 676 C C . LEU A 1 90 ? 2.655 0.368 7.309 1.00 95.50 90 LEU A C 1
ATOM 678 O O . LEU A 1 90 ? 3.825 0.075 7.073 1.00 95.50 90 LEU A O 1
ATOM 682 N N . GLY A 1 91 ? 1.654 0.055 6.483 1.00 93.56 91 GLY A N 1
ATOM 683 C CA . GLY A 1 91 ? 1.857 -0.631 5.209 1.00 93.56 91 GLY A CA 1
ATOM 684 C C . GLY A 1 91 ? 2.803 0.134 4.284 1.00 93.56 91 GLY A C 1
ATOM 685 O O . GLY A 1 91 ? 3.702 -0.472 3.704 1.00 93.56 91 GLY A O 1
ATOM 686 N N . TYR A 1 92 ? 2.671 1.461 4.199 1.00 92.62 92 TYR A N 1
ATOM 687 C CA . TYR A 1 92 ? 3.610 2.288 3.435 1.00 92.62 92 TYR A CA 1
ATOM 688 C C . TYR A 1 92 ? 5.025 2.268 4.001 1.00 92.62 92 TYR A C 1
ATOM 690 O O . TYR A 1 92 ? 5.973 2.120 3.232 1.00 92.62 92 TYR A O 1
ATOM 698 N N . ALA A 1 93 ? 5.188 2.383 5.318 1.00 95.50 93 ALA A N 1
ATOM 699 C CA . ALA A 1 93 ? 6.508 2.327 5.936 1.00 95.50 93 ALA A CA 1
ATOM 700 C C . ALA A 1 93 ? 7.195 0.985 5.637 1.00 95.50 93 ALA A C 1
ATOM 702 O O . ALA A 1 93 ? 8.295 0.959 5.085 1.00 95.50 93 ALA A O 1
ATOM 703 N N . VAL A 1 94 ? 6.514 -0.126 5.925 1.00 96.19 94 VAL A N 1
ATOM 704 C CA . VAL A 1 94 ? 7.044 -1.478 5.701 1.00 96.19 94 VAL A CA 1
ATOM 705 C C . VAL A 1 94 ? 7.311 -1.725 4.217 1.00 96.19 94 VAL A C 1
ATOM 707 O O . VAL A 1 94 ? 8.400 -2.166 3.856 1.00 96.19 94 VAL A O 1
ATOM 710 N N . GLY A 1 95 ? 6.357 -1.394 3.346 1.00 94.88 95 GLY A N 1
ATOM 711 C CA . GLY A 1 95 ? 6.490 -1.569 1.901 1.00 94.88 95 GLY A CA 1
ATOM 712 C C . GLY A 1 95 ? 7.667 -0.793 1.312 1.00 94.88 95 GLY A C 1
ATOM 713 O O . GLY A 1 95 ? 8.395 -1.336 0.484 1.00 94.88 95 GLY A O 1
ATOM 714 N N . ASN A 1 96 ? 7.914 0.433 1.782 1.00 95.44 96 ASN A N 1
ATOM 715 C CA . ASN A 1 96 ? 9.057 1.231 1.338 1.00 95.44 96 ASN A CA 1
ATOM 716 C C . ASN A 1 96 ? 10.390 0.565 1.697 1.00 95.44 96 ASN A C 1
ATOM 718 O O . ASN A 1 96 ? 11.251 0.412 0.831 1.00 95.44 96 ASN A O 1
ATOM 722 N N . TYR A 1 97 ? 10.563 0.129 2.948 1.00 96.12 97 TYR A N 1
ATOM 723 C CA . TYR A 1 97 ? 11.804 -0.531 3.364 1.00 96.12 97 TYR A CA 1
ATOM 724 C C . TYR A 1 97 ? 12.001 -1.888 2.684 1.00 96.12 97 TYR A C 1
ATOM 726 O O . TYR A 1 97 ? 13.120 -2.202 2.281 1.00 96.12 97 TYR A O 1
ATOM 734 N N . LEU A 1 98 ? 10.929 -2.661 2.484 1.00 97.19 98 LEU A N 1
ATOM 735 C CA . LEU A 1 98 ? 10.990 -3.897 1.699 1.00 97.19 98 LEU A CA 1
ATOM 736 C C . LEU A 1 98 ? 11.372 -3.622 0.241 1.00 97.19 98 LEU A C 1
ATOM 738 O O . LEU A 1 98 ? 12.171 -4.363 -0.324 1.00 97.19 98 LEU A O 1
ATOM 742 N N . GLY A 1 99 ? 10.860 -2.541 -0.352 1.00 96.50 99 GLY A N 1
ATOM 743 C CA . GLY A 1 99 ? 11.237 -2.100 -1.694 1.00 96.50 99 GLY A CA 1
ATOM 744 C C . GLY A 1 99 ? 12.723 -1.758 -1.798 1.00 96.50 99 GLY A C 1
ATOM 745 O O . GLY A 1 99 ? 13.395 -2.226 -2.717 1.00 96.50 99 GLY A O 1
ATOM 746 N N . PHE A 1 100 ? 13.266 -1.021 -0.824 1.00 96.38 100 PHE A N 1
ATOM 747 C CA . PHE A 1 100 ? 14.710 -0.783 -0.745 1.00 96.38 100 PHE A CA 1
ATOM 748 C C . PHE A 1 100 ? 15.495 -2.084 -0.581 1.00 96.38 100 PHE A C 1
ATOM 750 O O . PHE A 1 100 ? 16.483 -2.286 -1.280 1.00 96.38 100 PHE A O 1
ATOM 757 N N . GLY A 1 101 ? 15.040 -2.988 0.287 1.00 96.50 101 GLY A N 1
ATOM 758 C CA . GLY A 1 101 ? 15.651 -4.304 0.461 1.00 96.50 101 GLY A CA 1
ATOM 759 C C . GLY A 1 101 ? 15.713 -5.089 -0.849 1.00 96.50 101 GLY A C 1
ATOM 760 O O . GLY A 1 101 ? 16.781 -5.559 -1.232 1.00 96.50 101 GLY A O 1
ATOM 761 N N . ALA A 1 102 ? 14.602 -5.160 -1.584 1.00 96.31 102 ALA A N 1
ATOM 762 C CA . ALA A 1 102 ? 14.546 -5.813 -2.888 1.00 96.31 102 ALA A CA 1
ATOM 763 C C . ALA A 1 102 ? 15.484 -5.149 -3.909 1.00 96.31 102 ALA A C 1
ATOM 765 O O . ALA A 1 102 ? 16.169 -5.849 -4.653 1.00 96.31 102 ALA A O 1
ATOM 766 N N . ALA A 1 103 ? 15.572 -3.816 -3.911 1.00 95.31 103 ALA A N 1
ATOM 767 C CA . ALA A 1 103 ? 16.504 -3.086 -4.767 1.00 95.31 103 ALA A CA 1
ATOM 768 C C . ALA A 1 103 ? 17.970 -3.416 -4.436 1.00 95.31 103 ALA A C 1
ATOM 770 O O . ALA A 1 103 ? 18.756 -3.660 -5.350 1.00 95.31 103 ALA A O 1
ATOM 771 N N . TYR A 1 104 ? 18.338 -3.490 -3.152 1.00 95.12 104 TYR A N 1
ATOM 772 C CA . TYR A 1 104 ? 19.686 -3.889 -2.732 1.00 95.12 104 TYR A CA 1
ATOM 773 C C . TYR A 1 104 ? 20.004 -5.342 -3.087 1.00 95.12 104 TYR A C 1
ATOM 775 O O . TYR A 1 104 ? 21.106 -5.625 -3.551 1.00 95.12 104 TYR A O 1
ATOM 783 N N . VAL A 1 105 ? 19.041 -6.252 -2.926 1.00 96.25 105 VAL A N 1
ATOM 784 C CA . VAL A 1 105 ? 19.189 -7.655 -3.342 1.00 96.25 105 VAL A CA 1
ATOM 785 C C . VAL A 1 105 ? 19.406 -7.742 -4.849 1.00 96.25 105 VAL A C 1
ATOM 787 O O . VAL A 1 105 ? 20.332 -8.411 -5.298 1.00 96.25 105 VAL A O 1
ATOM 790 N N . MET A 1 106 ? 18.600 -7.031 -5.638 1.00 95.12 106 MET A N 1
ATOM 791 C CA . MET A 1 106 ? 18.750 -6.999 -7.091 1.00 95.12 106 MET A CA 1
ATOM 792 C C . MET A 1 106 ? 20.114 -6.430 -7.490 1.00 95.12 106 MET A C 1
ATOM 794 O O . MET A 1 106 ? 20.808 -7.025 -8.308 1.00 95.12 106 MET A O 1
ATOM 798 N N . LYS A 1 107 ? 20.541 -5.336 -6.856 1.00 93.75 107 LYS A N 1
ATOM 799 C CA . LYS A 1 107 ? 21.861 -4.738 -7.067 1.00 93.75 107 LYS A CA 1
ATOM 800 C C . LYS A 1 107 ? 22.995 -5.743 -6.795 1.00 93.75 107 LYS A C 1
ATOM 802 O O . LYS A 1 107 ? 23.860 -5.920 -7.648 1.00 93.75 107 LYS A O 1
ATOM 807 N N . ALA A 1 108 ? 22.921 -6.472 -5.679 1.00 93.19 108 ALA A N 1
ATOM 808 C CA . ALA A 1 108 ? 23.890 -7.510 -5.328 1.00 93.19 108 ALA A CA 1
ATOM 809 C C . ALA A 1 108 ? 23.919 -8.669 -6.341 1.00 93.19 108 ALA A C 1
ATOM 811 O O . ALA A 1 108 ? 24.996 -9.148 -6.689 1.00 93.19 108 ALA A O 1
ATOM 812 N N . ILE A 1 109 ? 22.757 -9.098 -6.850 1.00 95.31 109 ILE A N 1
ATOM 813 C CA . ILE A 1 109 ? 22.661 -10.154 -7.875 1.00 95.31 109 ILE A CA 1
ATOM 814 C C . ILE A 1 109 ? 23.275 -9.697 -9.205 1.00 95.31 109 ILE A C 1
ATOM 816 O O . ILE A 1 109 ? 23.933 -10.488 -9.877 1.00 95.31 109 ILE A O 1
ATOM 820 N N . LEU A 1 110 ? 23.074 -8.434 -9.592 1.00 92.62 110 LEU A N 1
ATOM 821 C CA . LEU A 1 110 ? 23.627 -7.873 -10.829 1.00 92.62 110 LEU A CA 1
ATOM 822 C C . LEU A 1 110 ? 25.111 -7.470 -10.715 1.00 92.62 110 LEU A C 1
ATOM 824 O O . LEU A 1 110 ? 25.687 -7.030 -11.709 1.00 92.62 110 LEU A O 1
ATOM 828 N N . GLY A 1 111 ? 25.734 -7.622 -9.541 1.00 81.44 111 GLY A N 1
ATOM 829 C CA . GLY A 1 111 ? 27.147 -7.300 -9.322 1.00 81.44 111 GLY A CA 1
ATOM 830 C C . GLY A 1 111 ? 27.479 -5.806 -9.414 1.00 81.44 111 GLY A C 1
ATOM 831 O O . GLY A 1 111 ? 28.624 -5.462 -9.707 1.00 81.44 111 GLY A O 1
ATOM 832 N N . GLN A 1 112 ? 26.488 -4.931 -9.206 1.00 62.72 112 GLN A N 1
ATOM 833 C CA . GLN A 1 112 ? 26.659 -3.472 -9.107 1.00 62.72 112 GLN A CA 1
ATOM 834 C C . GLN A 1 112 ? 26.750 -3.019 -7.649 1.00 62.72 112 GLN A C 1
ATOM 836 O O . GLN A 1 112 ? 27.201 -1.874 -7.407 1.00 62.72 112 GLN A O 1
#

Radius of gyration: 17.72 Å; chains: 1; bounding box: 48×37×42 Å